Protein AF-A0A7C6IVK0-F1 (afdb_monomer)

pLDDT: mean 89.71, std 11.95, range [41.88, 98.19]

Solvent-accessible surface area (backbone atoms only — not comparable to full-atom values): 5985 Å² total; per-residue (Å²): 135,74,97,64,89,82,85,62,94,60,79,87,56,58,70,66,61,53,49,53,51,29,53,77,73,67,43,42,79,68,73,70,54,96,65,90,56,66,62,74,80,70,56,60,97,76,73,75,91,80,77,53,72,68,61,50,56,58,68,43,72,86,48,72,53,68,61,51,50,50,56,52,64,76,62,67,79,87,83,84,87,74,86,79,87,123

Radius of gyration: 18.71 Å; Cα contacts (8 Å, |Δi|>4): 8; chains: 1; bounding box: 35×31×55 Å

Sequence (86 aa):
ATSLPIIRPLITFDKEEIIDISNKIGTYNISTRPYEDCCTVFVPKHPKTRPSLDEVKLAEKNLDYEKLVENALNRIEIINIVNDGY

Foldseek 3Di:
DDPDDDDDPCPPPDPVRVLVVCVVVVNNVVVPDDDPDCCVVPPDPDDDPDDDPVVVVVVCPVPPVVVVVVVVVVPDDDDDDDCPDD

Secondary structure (DSSP, 8-state):
--SS----TTTT--HHHHHHHHHHTT-HHHHTS----HHHHH--SS--SS--HHHHHHHHTTS-HHHHHHHHHTT-----------

Mean predicted aligned error: 6.53 Å

Structure (mmCIF, N/CA/C/O backbone):
data_AF-A0A7C6IVK0-F1
#
_entry.id   AF-A0A7C6IVK0-F1
#
loop_
_atom_site.group_PDB
_atom_site.id
_atom_site.type_symbol
_atom_site.label_atom_id
_atom_site.label_alt_id
_atom_site.label_comp_id
_atom_site.label_asym_id
_atom_site.label_entity_id
_atom_site.label_seq_id
_atom_site.pdbx_PDB_ins_code
_atom_site.Cartn_x
_atom_site.Cartn_y
_atom_site.Cartn_z
_atom_site.occupancy
_atom_site.B_iso_or_equiv
_atom_site.auth_seq_id
_atom_site.auth_comp_id
_atom_site.auth_asym_id
_atom_site.auth_atom_id
_atom_site.pdbx_PDB_model_num
ATOM 1 N N . ALA A 1 1 ? -0.606 -8.951 -15.041 1.00 55.38 1 ALA A N 1
ATOM 2 C CA . ALA A 1 1 ? -1.425 -9.824 -14.176 1.00 55.38 1 ALA A CA 1
ATOM 3 C C . ALA A 1 1 ? -0.478 -10.556 -13.238 1.00 55.38 1 ALA A C 1
ATOM 5 O O . ALA A 1 1 ? 0.587 -10.946 -13.696 1.00 55.38 1 ALA A O 1
ATOM 6 N N . THR A 1 2 ? -0.810 -10.661 -11.952 1.00 82.19 2 THR A N 1
ATOM 7 C CA . THR A 1 2 ? -0.043 -11.474 -10.992 1.00 82.19 2 THR A CA 1
ATOM 8 C C . THR A 1 2 ? -0.620 -12.888 -10.957 1.00 82.19 2 THR A C 1
ATOM 10 O O . THR A 1 2 ? -1.799 -13.075 -11.259 1.00 82.19 2 THR A O 1
ATOM 13 N N . SER A 1 3 ? 0.212 -13.875 -10.634 1.00 92.31 3 SER A N 1
A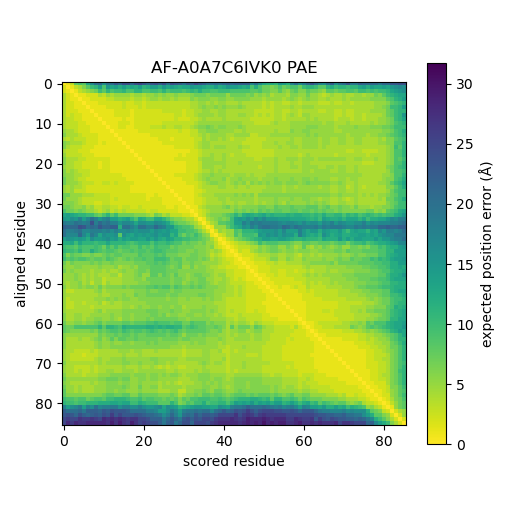TOM 14 C CA . SER A 1 3 ? -0.196 -15.272 -10.462 1.00 92.31 3 SER A CA 1
ATOM 15 C C . SER A 1 3 ? -1.011 -15.495 -9.185 1.00 92.31 3 SER A C 1
ATOM 17 O O . SER A 1 3 ? -1.794 -16.440 -9.124 1.00 92.31 3 SER A O 1
ATOM 19 N N . LEU A 1 4 ? -0.857 -14.623 -8.182 1.00 95.38 4 LEU A N 1
ATOM 20 C CA . LEU A 1 4 ? -1.584 -14.702 -6.917 1.00 95.38 4 LEU A CA 1
ATOM 21 C C . LEU A 1 4 ? -2.799 -13.761 -6.912 1.00 95.38 4 LEU A C 1
ATOM 23 O O . LEU A 1 4 ? -2.665 -12.592 -7.288 1.00 95.38 4 LEU A O 1
ATOM 27 N N . PRO A 1 5 ? -3.976 -14.215 -6.445 1.00 94.38 5 PRO A N 1
ATOM 28 C CA . PRO A 1 5 ? -5.120 -13.334 -6.239 1.00 94.38 5 PRO A CA 1
ATOM 29 C C . PRO A 1 5 ? -4.793 -12.201 -5.256 1.00 94.38 5 PRO A C 1
ATOM 31 O O . PRO A 1 5 ? -4.307 -12.446 -4.154 1.00 94.38 5 PRO A O 1
ATOM 34 N N . ILE A 1 6 ? -5.104 -10.957 -5.635 1.00 94.44 6 ILE A N 1
ATOM 35 C CA . ILE A 1 6 ? -4.973 -9.785 -4.756 1.00 94.44 6 ILE A CA 1
ATOM 36 C C . ILE A 1 6 ? -6.348 -9.425 -4.210 1.00 94.44 6 ILE A C 1
ATOM 38 O O . ILE A 1 6 ? -7.193 -8.892 -4.936 1.00 94.44 6 ILE A O 1
ATOM 42 N N . ILE A 1 7 ? -6.562 -9.700 -2.925 1.00 95.94 7 ILE A N 1
ATOM 43 C CA . ILE A 1 7 ? -7.789 -9.327 -2.223 1.00 95.94 7 ILE A CA 1
ATOM 44 C C . ILE A 1 7 ? -7.716 -7.840 -1.871 1.00 95.94 7 ILE A C 1
ATOM 46 O O . ILE A 1 7 ? -6.723 -7.375 -1.317 1.00 95.94 7 ILE A O 1
ATOM 50 N N . ARG A 1 8 ? -8.771 -7.085 -2.192 1.00 96.62 8 ARG A N 1
ATOM 51 C CA . ARG A 1 8 ? -8.894 -5.655 -1.865 1.00 96.62 8 ARG A CA 1
ATOM 52 C C . ARG A 1 8 ? -10.136 -5.437 -0.992 1.00 96.62 8 ARG A C 1
ATOM 54 O O . ARG A 1 8 ? -11.157 -5.014 -1.526 1.00 96.62 8 ARG A O 1
ATOM 61 N N . PRO A 1 9 ? -10.081 -5.737 0.322 1.00 96.94 9 PRO A N 1
ATOM 62 C CA . PRO A 1 9 ? -11.263 -5.709 1.192 1.00 96.94 9 PRO A CA 1
ATOM 63 C C . PRO A 1 9 ? -11.968 -4.350 1.236 1.00 96.94 9 PRO A C 1
ATOM 65 O O . PRO A 1 9 ? -13.174 -4.291 1.424 1.00 96.94 9 PRO A O 1
ATOM 68 N N . LEU A 1 10 ? -11.214 -3.269 1.024 1.00 97.75 10 LEU A N 1
ATOM 69 C CA . LEU A 1 10 ? -11.694 -1.891 1.120 1.00 97.75 10 LEU A CA 1
ATOM 70 C C . LEU A 1 10 ? -12.121 -1.293 -0.234 1.00 97.75 10 LEU A C 1
ATOM 72 O O . LEU A 1 10 ? -12.392 -0.104 -0.307 1.00 97.75 10 LEU A O 1
ATOM 76 N N . ILE A 1 11 ? -12.154 -2.075 -1.325 1.00 97.19 11 ILE A N 1
ATOM 77 C CA . ILE A 1 11 ? -12.331 -1.538 -2.693 1.00 97.19 11 ILE A CA 1
ATOM 78 C C . ILE A 1 11 ? -13.666 -0.813 -2.919 1.00 97.19 11 ILE A C 1
ATOM 80 O O . ILE A 1 11 ? -13.761 0.010 -3.824 1.00 97.19 11 ILE A O 1
ATOM 84 N N . THR A 1 12 ? -14.684 -1.126 -2.118 1.00 97.88 12 THR A N 1
ATOM 85 C CA . THR A 1 12 ? -16.026 -0.530 -2.197 1.00 97.88 12 THR A CA 1
ATOM 86 C C . THR A 1 12 ? -16.327 0.449 -1.066 1.00 97.88 12 THR A C 1
ATOM 88 O O . THR A 1 12 ? -17.453 0.926 -1.003 1.00 97.88 12 THR A O 1
ATOM 91 N N . PHE A 1 13 ? -15.375 0.695 -0.165 1.00 98.00 13 PHE A N 1
ATOM 92 C CA . PHE A 1 13 ? -15.576 1.536 1.010 1.00 98.00 13 PHE A CA 1
ATOM 93 C C . PHE A 1 13 ? -15.119 2.960 0.715 1.00 98.00 13 PHE A C 1
ATOM 95 O O . PHE A 1 13 ? -14.093 3.166 0.056 1.00 98.00 13 PHE A O 1
ATOM 102 N N . ASP A 1 14 ? -15.849 3.941 1.231 1.00 98.06 14 ASP A N 1
ATOM 103 C CA . ASP A 1 14 ? -15.351 5.304 1.313 1.00 98.06 14 ASP A CA 1
ATOM 104 C C . ASP A 1 14 ? -14.417 5.498 2.521 1.00 98.06 14 ASP A C 1
ATOM 106 O O . ASP A 1 14 ? -14.124 4.584 3.299 1.00 98.06 14 ASP A O 1
ATOM 110 N N . LYS A 1 15 ? -13.870 6.709 2.648 1.00 96.88 15 LYS A N 1
ATOM 111 C CA . LYS A 1 15 ? -12.892 7.014 3.692 1.00 96.88 15 LYS A CA 1
ATOM 112 C C . LYS A 1 15 ? -13.507 7.025 5.094 1.00 96.88 15 LYS A C 1
ATOM 114 O O . LYS A 1 15 ? -12.832 6.599 6.030 1.00 96.88 15 LYS A O 1
ATOM 119 N N . GLU A 1 16 ? -14.738 7.501 5.241 1.00 98.12 16 GLU A N 1
ATOM 120 C CA . GLU A 1 16 ? -15.398 7.597 6.544 1.00 98.12 16 GLU A CA 1
ATOM 121 C C . GLU A 1 16 ? -15.734 6.198 7.068 1.00 98.12 16 GLU A C 1
ATOM 123 O O . GLU A 1 16 ? -15.457 5.889 8.226 1.00 98.12 16 GLU A O 1
ATOM 128 N N . GLU A 1 17 ? -16.187 5.293 6.196 1.00 98.12 17 GLU A N 1
ATOM 129 C CA . GLU A 1 17 ? -16.446 3.900 6.573 1.00 98.12 17 GLU A CA 1
ATOM 130 C C . GLU A 1 17 ? -15.172 3.183 7.063 1.00 98.12 17 GLU A C 1
ATOM 132 O O . GLU A 1 17 ? -15.201 2.437 8.048 1.00 98.12 17 GLU A O 1
ATOM 137 N N . ILE A 1 18 ? -14.028 3.424 6.409 1.00 98.19 18 ILE A N 1
ATOM 138 C CA . ILE A 1 18 ? -12.729 2.868 6.827 1.00 98.19 18 ILE A CA 1
ATOM 139 C C . ILE A 1 18 ? -12.316 3.429 8.196 1.00 98.19 18 ILE A C 1
ATOM 141 O O . ILE A 1 18 ? -11.832 2.679 9.052 1.00 98.19 18 ILE A O 1
ATOM 145 N N . ILE A 1 19 ? -12.517 4.731 8.418 1.00 98.00 19 ILE A N 1
ATOM 146 C CA . ILE A 1 19 ? -12.215 5.390 9.694 1.00 98.00 19 ILE A CA 1
ATOM 147 C C . ILE A 1 19 ? -13.083 4.805 10.814 1.00 98.00 19 ILE A C 1
ATOM 149 O O . ILE A 1 19 ? -12.548 4.431 11.860 1.00 98.00 19 ILE A O 1
ATOM 153 N N . ASP A 1 20 ? -14.382 4.628 10.589 1.00 98.19 20 ASP A N 1
ATOM 154 C CA . ASP A 1 20 ? -15.298 4.022 11.558 1.00 98.19 20 ASP A CA 1
ATOM 155 C C . ASP A 1 20 ? 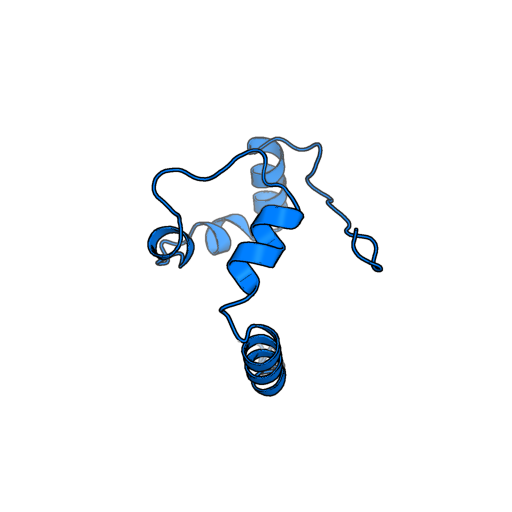-14.875 2.607 11.956 1.00 98.19 20 ASP A C 1
ATOM 157 O O . ASP A 1 20 ? -14.885 2.259 13.141 1.00 98.19 20 ASP A O 1
ATOM 161 N N . ILE A 1 21 ? -14.461 1.784 10.988 1.00 97.94 21 ILE A N 1
ATOM 162 C CA . ILE A 1 21 ? -13.922 0.446 11.265 1.00 97.94 21 ILE A CA 1
ATOM 163 C C . ILE A 1 21 ? -12.656 0.556 12.117 1.00 97.94 21 ILE A C 1
ATOM 165 O O . ILE A 1 21 ? -12.549 -0.137 13.128 1.00 97.94 21 ILE A O 1
ATOM 169 N N . SER A 1 22 ? -11.728 1.446 11.755 1.00 98.00 22 SER A N 1
ATOM 170 C CA . SER A 1 22 ? -10.468 1.629 12.486 1.00 98.00 22 SER A CA 1
ATOM 171 C C . SER A 1 22 ? -10.673 2.090 13.937 1.00 98.00 22 SER A C 1
ATOM 173 O O . SER A 1 22 ? -9.925 1.678 14.825 1.00 98.00 22 SER A O 1
ATOM 175 N N . ASN A 1 23 ? -11.716 2.883 14.206 1.00 97.94 23 ASN A N 1
ATOM 176 C CA . ASN A 1 23 ? -12.118 3.261 15.560 1.00 97.94 23 ASN A CA 1
ATOM 177 C C . ASN A 1 23 ? -12.699 2.065 16.324 1.00 97.94 23 ASN A C 1
ATOM 179 O O . ASN A 1 23 ? -12.302 1.816 17.461 1.00 97.94 23 ASN A O 1
ATOM 183 N N . LYS A 1 24 ? -13.582 1.279 15.689 1.00 98.06 24 LYS A N 1
ATOM 184 C CA . LYS A 1 24 ? -14.188 0.075 16.291 1.00 98.06 24 LYS A CA 1
ATOM 185 C C . LYS A 1 24 ? -13.149 -0.974 16.695 1.00 98.06 24 LYS A C 1
ATOM 187 O O . LYS A 1 24 ? -13.348 -1.650 17.698 1.00 98.06 24 LYS A O 1
ATOM 192 N N . ILE A 1 25 ? -12.055 -1.105 15.940 1.00 97.94 25 ILE A N 1
ATOM 193 C CA . ILE A 1 25 ? -10.964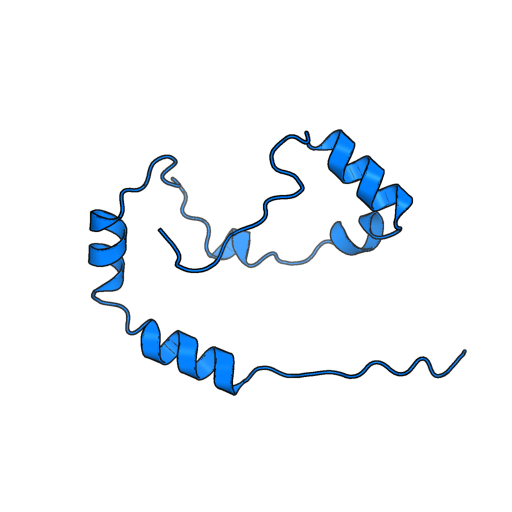 -2.051 16.240 1.00 97.94 25 ILE A CA 1
ATOM 194 C C . ILE A 1 25 ? -9.794 -1.420 17.014 1.00 97.94 25 ILE A C 1
ATOM 196 O O . ILE A 1 25 ? -8.799 -2.092 17.272 1.00 97.94 25 ILE A O 1
ATOM 200 N N . GLY A 1 26 ? -9.890 -0.137 17.382 1.00 96.81 26 GLY A N 1
ATOM 201 C CA . GLY A 1 26 ? -8.899 0.550 18.213 1.00 96.81 26 GLY A CA 1
ATOM 202 C C . GLY A 1 26 ? -7.573 0.904 17.524 1.00 96.81 26 GLY A C 1
ATOM 203 O O . GLY A 1 26 ? -6.594 1.180 18.215 1.00 96.81 26 GLY A O 1
ATOM 204 N N . THR A 1 27 ? -7.501 0.922 16.189 1.00 97.38 27 THR A N 1
ATOM 205 C CA . THR A 1 27 ? -6.254 1.209 15.448 1.00 97.38 27 THR A CA 1
ATOM 206 C C . THR A 1 27 ? -6.106 2.667 15.027 1.00 97.38 27 THR A C 1
ATOM 208 O O . THR A 1 27 ? -4.981 3.101 14.782 1.00 97.38 27 THR A O 1
ATOM 211 N N . TYR A 1 28 ? -7.200 3.437 14.980 1.00 9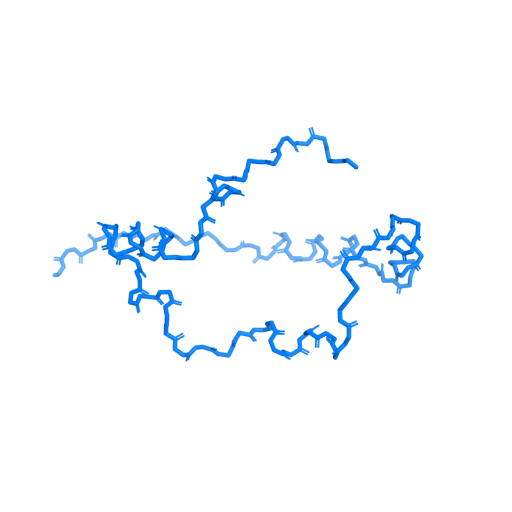6.88 28 TYR A N 1
ATOM 212 C CA . TYR A 1 28 ? -7.213 4.810 14.454 1.00 96.88 28 TYR A CA 1
ATOM 213 C C . TYR A 1 28 ? -6.079 5.683 15.018 1.00 96.8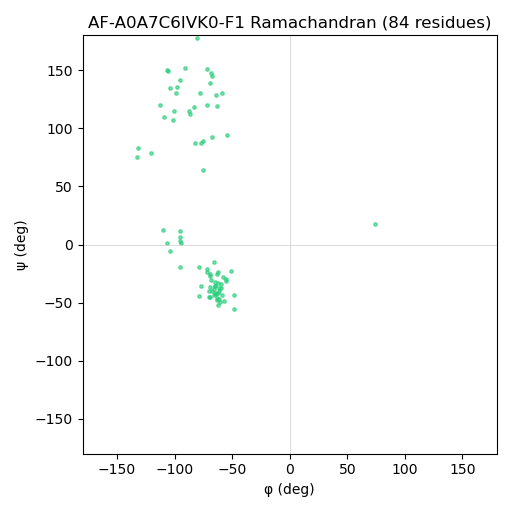8 28 TYR A C 1
ATOM 215 O O . TYR A 1 28 ? -5.225 6.155 14.272 1.00 96.88 28 TYR A O 1
ATOM 223 N N . ASN A 1 29 ? -5.991 5.796 16.349 1.00 95.31 29 ASN A N 1
ATOM 224 C CA . ASN A 1 29 ? -5.004 6.643 17.031 1.00 95.31 29 ASN A CA 1
ATOM 225 C C . ASN A 1 29 ? -3.543 6.228 16.791 1.00 95.31 29 ASN A C 1
ATOM 227 O O . ASN A 1 29 ? -2.637 7.043 16.954 1.00 95.31 29 ASN A O 1
ATOM 231 N N . ILE A 1 30 ? -3.288 4.954 16.472 1.00 93.88 30 ILE A N 1
ATOM 232 C CA . ILE A 1 30 ? -1.944 4.468 16.134 1.00 93.88 30 ILE A CA 1
ATOM 233 C C . ILE A 1 30 ? -1.621 4.847 14.687 1.00 93.88 30 ILE A C 1
ATOM 235 O O . ILE A 1 30 ? -0.532 5.348 14.417 1.00 93.88 30 ILE A O 1
ATOM 239 N N . SER A 1 31 ? -2.577 4.643 13.778 1.00 92.62 31 SER A N 1
ATOM 240 C CA . SER A 1 31 ? -2.421 4.892 12.344 1.00 92.62 31 SER A CA 1
ATOM 241 C C . SER A 1 31 ? -2.305 6.374 11.973 1.00 92.62 31 SER A C 1
ATOM 243 O O . SER A 1 31 ? -1.713 6.678 10.946 1.00 92.62 31 SER A O 1
ATOM 245 N N . THR A 1 32 ? -2.841 7.300 12.774 1.00 91.12 32 THR A N 1
ATOM 246 C CA . THR A 1 32 ? -2.830 8.750 12.478 1.00 91.12 32 THR A CA 1
ATOM 247 C C . THR A 1 32 ? -1.681 9.524 13.131 1.00 91.12 32 THR A C 1
ATOM 249 O O . THR A 1 32 ? -1.717 10.754 13.188 1.00 91.12 32 THR A O 1
ATOM 252 N N . ARG A 1 33 ? -0.683 8.840 13.697 1.00 90.12 33 ARG A N 1
ATOM 253 C CA . ARG A 1 33 ? 0.463 9.504 14.335 1.00 90.12 33 ARG A CA 1
ATOM 254 C C . ARG A 1 33 ? 1.323 10.234 13.290 1.00 90.12 33 ARG A C 1
ATOM 256 O O . ARG A 1 33 ? 1.474 9.729 12.180 1.00 90.12 33 ARG A O 1
ATOM 263 N N . PRO A 1 34 ? 1.911 11.394 13.634 1.00 80.25 34 PRO A N 1
ATOM 264 C CA . PRO A 1 34 ? 2.725 12.174 12.709 1.00 80.25 34 PRO A CA 1
ATOM 265 C C . PRO A 1 34 ? 4.095 11.509 12.529 1.00 80.25 34 PRO A C 1
ATOM 267 O O . PRO A 1 34 ? 5.036 11.792 13.268 1.00 80.25 34 PRO A O 1
ATOM 270 N N . TYR A 1 35 ? 4.192 10.605 11.561 1.00 75.94 35 TYR A N 1
ATOM 271 C CA . TYR A 1 35 ? 5.456 10.039 11.105 1.00 75.94 35 TYR A CA 1
ATOM 272 C C . TYR A 1 35 ? 5.821 10.628 9.742 1.00 75.94 35 TYR A C 1
ATOM 274 O O . TYR A 1 35 ? 4.944 10.990 8.956 1.00 75.94 35 TYR A O 1
ATOM 282 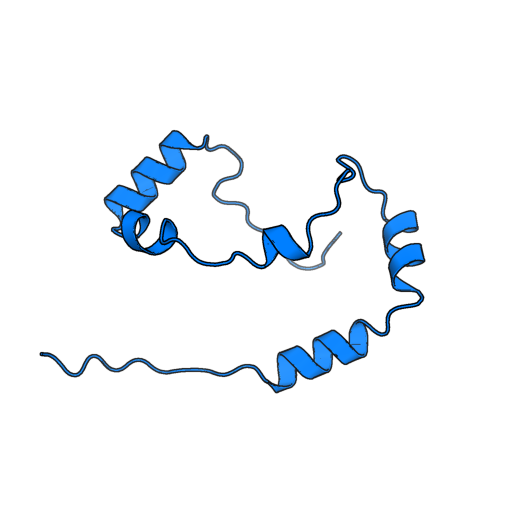N N . GLU A 1 36 ? 7.121 10.747 9.463 1.00 59.41 36 GLU A N 1
ATOM 283 C CA . GLU A 1 36 ? 7.584 11.057 8.113 1.00 59.41 36 GLU A CA 1
ATOM 284 C C . GLU A 1 36 ? 7.281 9.860 7.212 1.00 59.41 36 GLU A C 1
ATOM 286 O O . GLU A 1 36 ? 8.055 8.908 7.109 1.00 59.41 36 GLU A O 1
ATOM 291 N N . ASP A 1 37 ? 6.114 9.896 6.575 1.00 62.66 37 ASP A N 1
ATOM 292 C CA . ASP A 1 37 ? 5.762 8.917 5.565 1.00 62.66 37 ASP A CA 1
ATOM 293 C C . ASP A 1 37 ? 6.749 9.057 4.406 1.00 62.66 37 ASP A C 1
ATOM 295 O O . ASP A 1 37 ? 6.807 10.090 3.724 1.00 62.66 37 ASP A O 1
ATOM 299 N N . CYS A 1 38 ? 7.492 7.980 4.138 1.00 62.09 38 CYS A N 1
ATOM 300 C CA . CYS A 1 38 ? 8.384 7.855 2.983 1.00 62.09 38 CYS A CA 1
ATOM 301 C C . CYS A 1 38 ? 7.678 8.213 1.660 1.00 62.09 38 CYS A C 1
ATOM 303 O O . CYS A 1 38 ? 8.319 8.647 0.703 1.00 62.09 38 CYS A O 1
ATOM 305 N N . CYS A 1 39 ? 6.345 8.115 1.634 1.00 63.31 39 CYS A N 1
ATOM 306 C CA . CYS A 1 39 ? 5.472 8.596 0.573 1.00 63.31 39 CYS A CA 1
ATOM 307 C C . CYS A 1 39 ? 5.788 10.040 0.153 1.00 63.31 39 CYS A C 1
ATOM 309 O O . CYS A 1 39 ? 5.864 10.311 -1.037 1.00 63.31 39 CYS A O 1
ATOM 311 N N . THR A 1 40 ? 6.035 10.972 1.075 1.00 65.31 40 THR A N 1
ATOM 312 C CA . THR A 1 40 ? 6.324 12.372 0.697 1.00 65.31 40 THR A CA 1
ATOM 313 C C . THR A 1 40 ? 7.662 12.539 -0.025 1.00 65.31 40 THR A C 1
ATOM 315 O O . THR A 1 40 ? 7.783 13.393 -0.902 1.00 65.31 40 THR A O 1
ATOM 318 N N . VAL A 1 41 ? 8.644 11.691 0.288 1.00 77.00 41 VAL A N 1
ATOM 319 C CA . VAL A 1 41 ? 9.990 11.730 -0.303 1.00 77.00 41 VAL A CA 1
ATOM 320 C C . VAL A 1 41 ? 10.000 11.138 -1.714 1.00 77.00 41 VAL A C 1
ATOM 322 O O . VAL A 1 41 ? 10.714 11.630 -2.587 1.00 77.00 41 VAL A O 1
ATOM 325 N N . PHE A 1 42 ? 9.196 10.099 -1.958 1.00 81.75 42 PHE A N 1
ATOM 326 C CA . PHE A 1 42 ? 9.205 9.353 -3.222 1.00 81.75 42 PHE A CA 1
ATOM 327 C C . PHE A 1 42 ? 8.033 9.671 -4.160 1.00 81.75 42 PHE A C 1
ATOM 329 O O . PHE A 1 42 ? 8.014 9.182 -5.292 1.00 81.75 42 PHE A O 1
ATOM 336 N N . VAL A 1 43 ? 7.059 10.486 -3.738 1.00 83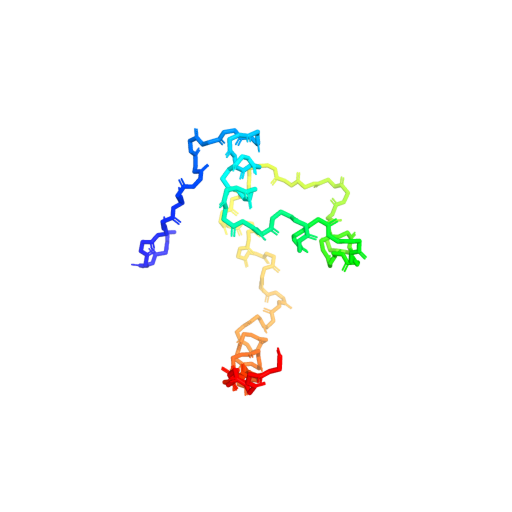.12 43 VAL A N 1
ATOM 337 C CA . VAL A 1 43 ? 5.940 10.880 -4.603 1.00 83.12 43 VAL A CA 1
ATOM 338 C C . VAL A 1 43 ? 6.422 11.862 -5.679 1.00 83.12 43 VAL A C 1
ATOM 340 O O . VAL A 1 43 ? 6.900 12.956 -5.367 1.00 83.12 43 VAL A O 1
ATOM 343 N N . PRO A 1 44 ? 6.276 11.524 -6.973 1.00 86.31 44 PRO A N 1
ATOM 344 C CA . PRO A 1 44 ? 6.579 12.461 -8.044 1.00 86.31 44 PRO A CA 1
ATOM 345 C C . PRO A 1 44 ? 5.554 13.603 -8.052 1.00 86.31 44 PRO A C 1
ATOM 347 O O . PRO A 1 44 ? 4.372 13.388 -7.791 1.00 86.31 44 PRO A O 1
ATOM 350 N N . LYS A 1 45 ? 5.973 14.813 -8.450 1.00 87.44 45 LYS A N 1
ATOM 351 C CA . LYS A 1 45 ? 5.084 15.995 -8.542 1.00 87.44 45 LYS A CA 1
ATOM 352 C C . LYS A 1 45 ? 3.843 15.773 -9.420 1.00 87.44 45 LYS A C 1
ATOM 354 O O . LYS A 1 45 ? 2.809 16.389 -9.187 1.00 87.44 45 LYS A O 1
ATOM 359 N N . HIS A 1 46 ? 3.953 14.913 -10.432 1.00 91.56 46 HIS A N 1
ATOM 360 C CA . HIS A 1 46 ? 2.884 14.612 -11.383 1.00 91.56 46 HIS A CA 1
ATOM 361 C C . HIS A 1 46 ? 2.729 13.089 -11.540 1.00 91.56 46 HIS A C 1
ATOM 363 O O . HIS A 1 46 ? 3.307 12.508 -12.463 1.00 91.56 46 HIS A O 1
ATOM 369 N N . PRO A 1 47 ? 1.998 12.412 -10.633 1.00 90.69 47 PRO A N 1
ATOM 370 C CA . PRO A 1 47 ? 1.797 10.970 -10.711 1.00 90.69 47 PRO A CA 1
ATOM 371 C C . PRO A 1 47 ? 0.910 10.601 -11.907 1.00 90.69 47 PRO A C 1
ATOM 373 O O . PRO A 1 47 ? -0.095 11.254 -12.197 1.00 90.69 47 PRO A O 1
ATOM 376 N N . LYS A 1 48 ? 1.266 9.518 -12.602 1.00 92.06 48 LYS A N 1
ATOM 377 C CA . LYS A 1 48 ? 0.506 9.020 -13.752 1.00 92.06 48 LYS A CA 1
ATOM 378 C C . LYS A 1 48 ? -0.667 8.160 -13.278 1.00 92.06 48 LYS A C 1
ATOM 380 O O . LYS A 1 48 ? -0.464 7.104 -12.694 1.00 92.06 48 LYS A O 1
ATOM 385 N N . THR A 1 49 ? -1.895 8.576 -13.584 1.00 93.56 49 THR A N 1
ATOM 386 C CA . THR A 1 49 ? -3.126 7.875 -13.165 1.00 93.56 49 THR A CA 1
ATOM 387 C C . THR A 1 49 ? -3.462 6.645 -14.012 1.00 93.56 49 THR A C 1
ATOM 389 O O . THR A 1 49 ? -4.204 5.774 -13.568 1.00 93.56 49 THR A O 1
ATOM 392 N N . ARG A 1 50 ? -2.908 6.544 -15.227 1.00 94.06 50 ARG A N 1
ATOM 393 C CA . ARG A 1 50 ? -3.111 5.407 -16.139 1.00 94.06 50 ARG A CA 1
ATOM 394 C C . ARG A 1 50 ? -1.775 4.914 -16.715 1.00 94.06 50 ARG A C 1
ATOM 396 O O . ARG A 1 50 ? -1.455 5.246 -17.859 1.00 94.06 50 ARG A O 1
ATOM 403 N N . PRO A 1 51 ? -0.957 4.199 -15.925 1.00 92.69 51 PRO A N 1
ATOM 404 C CA . PRO A 1 51 ? 0.309 3.641 -16.396 1.00 92.69 51 PRO A CA 1
ATOM 405 C C . PRO A 1 51 ? 0.077 2.465 -17.356 1.00 92.69 51 PRO A C 1
ATOM 407 O O . PRO A 1 51 ? -0.924 1.755 -17.248 1.00 92.69 51 PRO A O 1
ATOM 410 N N . SER A 1 52 ? 1.011 2.242 -18.282 1.00 94.94 52 SER A N 1
ATOM 411 C CA . SER A 1 52 ? 1.042 1.041 -19.124 1.00 94.94 52 SER A CA 1
ATOM 412 C C . SER A 1 52 ? 2.166 0.101 -18.686 1.00 94.94 52 SER A C 1
ATOM 414 O O . SER A 1 52 ? 3.196 0.548 -18.184 1.00 94.94 52 SER A O 1
ATOM 416 N N . LEU A 1 53 ? 1.983 -1.210 -18.873 1.00 92.38 53 LEU A N 1
ATOM 417 C CA . LEU A 1 53 ? 2.994 -2.197 -18.477 1.00 92.38 53 LEU A CA 1
ATOM 418 C C . LEU A 1 53 ? 4.297 -2.063 -19.274 1.00 92.38 53 LEU A C 1
ATOM 420 O O . LEU A 1 53 ? 5.364 -2.324 -18.725 1.00 92.38 53 LEU A O 1
ATOM 424 N N . ASP A 1 54 ? 4.223 -1.649 -20.538 1.00 95.19 54 ASP A N 1
ATOM 425 C CA . ASP A 1 54 ? 5.408 -1.493 -21.387 1.00 95.19 54 ASP A CA 1
ATOM 426 C C . ASP A 1 54 ? 6.300 -0.345 -20.901 1.00 95.19 54 ASP A C 1
ATOM 428 O O . ASP A 1 54 ? 7.519 -0.491 -20.835 1.00 95.19 54 ASP A O 1
ATOM 432 N N . GLU A 1 55 ? 5.699 0.772 -20.478 1.00 93.12 55 GLU A N 1
ATOM 433 C CA . GLU A 1 55 ? 6.434 1.896 -19.885 1.00 93.12 55 GLU A CA 1
ATOM 434 C C . GLU A 1 55 ? 7.071 1.525 -18.543 1.00 93.12 55 GLU A C 1
ATOM 436 O O . GLU A 1 55 ? 8.195 1.940 -18.273 1.00 93.12 55 GLU A O 1
ATOM 441 N N . VAL A 1 56 ? 6.377 0.731 -17.717 1.00 91.94 56 VAL A N 1
ATOM 442 C CA . VAL A 1 56 ? 6.912 0.247 -16.434 1.00 91.94 56 VAL A CA 1
ATOM 443 C C . VAL A 1 56 ? 8.148 -0.621 -16.670 1.00 91.94 56 VAL A C 1
ATOM 445 O O . VAL A 1 56 ? 9.214 -0.308 -16.150 1.00 91.94 56 VAL A O 1
ATOM 448 N N . LYS A 1 57 ? 8.049 -1.631 -17.545 1.00 92.38 57 LYS A N 1
ATOM 449 C CA . LYS A 1 57 ? 9.183 -2.508 -17.888 1.00 92.38 57 LYS A CA 1
ATOM 450 C C . LYS A 1 57 ? 10.364 -1.738 -18.480 1.00 92.38 57 LYS A C 1
ATOM 452 O O . LYS A 1 57 ? 11.518 -2.070 -18.223 1.00 92.38 57 LYS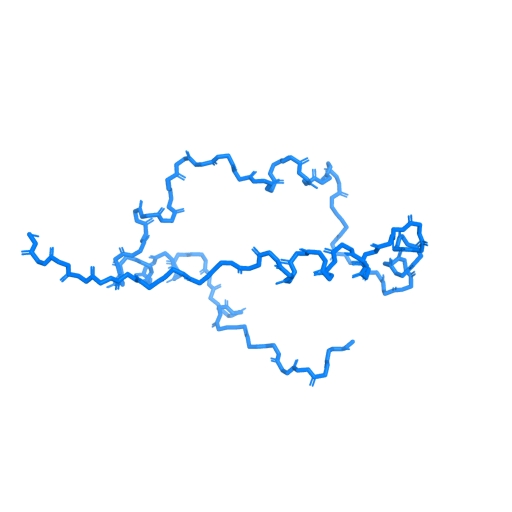 A O 1
ATOM 457 N N . LEU A 1 58 ? 10.088 -0.715 -19.292 1.00 94.00 58 LEU A N 1
ATOM 458 C CA . LEU A 1 58 ? 11.129 0.144 -19.851 1.00 94.00 58 LEU A CA 1
ATOM 459 C C . LEU A 1 58 ? 11.841 0.951 -18.758 1.00 94.00 58 LEU A C 1
ATOM 461 O O . LEU A 1 58 ? 13.067 1.047 -18.786 1.00 94.00 58 LEU A O 1
ATOM 465 N N . ALA A 1 59 ? 11.090 1.510 -17.805 1.00 90.81 59 ALA A N 1
ATOM 466 C CA . ALA A 1 59 ? 11.648 2.248 -16.676 1.00 90.81 59 ALA A CA 1
ATOM 467 C C . ALA A 1 59 ? 12.488 1.344 -15.755 1.00 90.81 59 ALA A C 1
ATOM 469 O O . ALA A 1 59 ? 13.533 1.768 -15.263 1.00 90.81 59 ALA A O 1
ATOM 470 N N . GLU A 1 60 ? 12.073 0.088 -15.579 1.00 93.06 60 GLU A N 1
ATOM 471 C CA . GLU A 1 60 ? 12.767 -0.912 -14.759 1.00 93.06 60 GLU A CA 1
ATOM 472 C C . GLU A 1 60 ? 14.073 -1.422 -15.388 1.00 93.06 60 GLU A C 1
ATOM 474 O O . GLU A 1 60 ? 14.945 -1.881 -14.663 1.00 93.06 60 GLU A O 1
ATOM 479 N N . LYS A 1 61 ? 14.278 -1.295 -16.709 1.00 93.50 61 LYS A N 1
ATOM 480 C CA . LYS A 1 61 ? 15.449 -1.859 -17.418 1.00 93.50 61 LYS A CA 1
ATOM 481 C C . LYS A 1 61 ? 16.809 -1.417 -16.857 1.00 93.50 61 LYS A C 1
ATOM 483 O O . LYS A 1 61 ? 17.782 -2.160 -16.953 1.00 93.50 61 LYS A O 1
ATOM 488 N N . ASN A 1 62 ? 16.886 -0.202 -16.319 1.00 90.81 62 ASN A N 1
ATOM 489 C CA . ASN A 1 62 ? 18.122 0.359 -15.764 1.00 90.81 62 ASN A CA 1
ATOM 490 C C . ASN A 1 62 ? 18.250 0.142 -14.247 1.00 90.81 62 ASN A C 1
ATOM 492 O O . ASN A 1 62 ? 19.212 0.617 -13.645 1.00 90.81 62 ASN A O 1
ATOM 496 N N . LEU A 1 63 ? 17.279 -0.533 -13.628 1.00 93.19 63 LEU A N 1
ATOM 497 C CA . LEU A 1 63 ? 17.237 -0.816 -12.204 1.00 93.19 63 LEU A CA 1
ATOM 498 C C . LEU A 1 63 ? 17.390 -2.321 -11.990 1.00 93.19 63 LEU A C 1
ATOM 500 O O . LEU A 1 63 ? 16.550 -3.105 -12.419 1.00 93.19 63 LEU A O 1
ATOM 504 N N . ASP A 1 64 ? 18.429 -2.722 -11.263 1.00 94.56 64 ASP A N 1
ATOM 505 C CA . ASP A 1 64 ? 18.597 -4.105 -10.803 1.00 94.56 64 ASP A CA 1
ATOM 506 C C . ASP A 1 64 ? 17.639 -4.391 -9.631 1.00 94.56 64 ASP A C 1
ATOM 508 O O . ASP A 1 64 ? 18.037 -4.550 -8.474 1.00 94.56 64 ASP A O 1
ATOM 512 N N . TYR A 1 65 ? 16.333 -4.341 -9.913 1.00 93.12 65 TYR A N 1
ATOM 513 C CA . TYR A 1 65 ? 15.297 -4.481 -8.894 1.00 93.12 65 TYR A CA 1
ATOM 514 C C . TYR A 1 65 ? 15.248 -5.906 -8.339 1.00 93.12 65 TYR A C 1
ATOM 516 O O . TYR A 1 65 ? 14.884 -6.083 -7.182 1.00 93.12 65 TYR A O 1
ATOM 524 N N . GLU A 1 66 ? 15.656 -6.910 -9.119 1.00 93.62 66 GLU A N 1
ATOM 525 C CA . GLU A 1 66 ? 15.734 -8.306 -8.682 1.00 93.62 66 GLU A CA 1
ATOM 526 C C . GLU A 1 66 ? 16.711 -8.447 -7.511 1.00 93.62 66 GLU A C 1
ATOM 528 O O . GLU A 1 66 ? 16.335 -8.954 -6.451 1.00 93.62 66 GLU A O 1
ATOM 533 N N . LYS A 1 67 ? 17.920 -7.884 -7.638 1.00 96.50 67 LYS A N 1
ATOM 534 C CA . LYS A 1 67 ? 18.902 -7.860 -6.549 1.00 96.50 67 LYS A CA 1
ATOM 535 C C . LYS A 1 67 ? 18.442 -7.021 -5.359 1.00 96.50 67 LYS A C 1
ATOM 537 O O . LYS A 1 67 ? 18.737 -7.357 -4.212 1.00 96.50 67 LYS A O 1
ATOM 542 N N . LEU A 1 68 ? 17.738 -5.910 -5.591 1.00 95.81 68 LEU A N 1
ATOM 543 C CA . LEU A 1 68 ? 17.173 -5.102 -4.502 1.00 95.81 68 LEU A CA 1
ATOM 544 C C . LEU A 1 68 ? 16.112 -5.880 -3.714 1.00 95.81 68 LEU A C 1
ATOM 546 O O . LEU A 1 68 ? 16.129 -5.847 -2.484 1.00 95.81 68 LEU A O 1
ATOM 550 N N . VAL A 1 69 ? 15.235 -6.608 -4.409 1.00 96.38 69 VAL A N 1
ATOM 551 C CA . VAL A 1 69 ? 14.221 -7.475 -3.798 1.00 96.38 69 VAL A CA 1
ATOM 552 C C . VAL A 1 69 ? 14.890 -8.595 -3.008 1.00 96.38 69 VAL A C 1
ATOM 554 O O . VAL A 1 69 ? 14.550 -8.787 -1.844 1.00 96.38 69 VAL A O 1
ATOM 557 N N . GLU A 1 70 ? 15.881 -9.282 -3.580 1.00 97.75 70 GLU A N 1
ATOM 558 C CA . GLU A 1 70 ? 16.636 -10.330 -2.881 1.00 97.75 70 GLU A CA 1
ATOM 559 C C . GLU A 1 70 ? 17.281 -9.797 -1.591 1.00 97.75 70 GLU A C 1
ATOM 561 O O . GLU A 1 70 ? 17.113 -10.372 -0.513 1.00 97.75 70 GLU A O 1
ATOM 566 N N . ASN A 1 71 ? 17.960 -8.650 -1.670 1.00 97.44 71 ASN A N 1
ATOM 567 C CA . ASN A 1 71 ? 18.578 -8.015 -0.507 1.00 97.44 71 ASN A CA 1
ATOM 568 C C . ASN A 1 71 ? 17.561 -7.629 0.574 1.00 97.44 71 ASN A C 1
ATOM 570 O O . ASN A 1 71 ? 17.882 -7.726 1.759 1.00 97.44 71 ASN A O 1
ATOM 574 N N . ALA A 1 72 ? 16.367 -7.175 0.186 1.00 96.81 72 ALA A N 1
ATOM 575 C CA . ALA A 1 72 ? 15.302 -6.830 1.123 1.00 96.81 72 ALA A CA 1
ATOM 576 C C . ALA A 1 72 ? 14.738 -8.079 1.814 1.00 96.81 72 ALA A C 1
ATOM 578 O O . ALA A 1 72 ? 14.599 -8.089 3.035 1.00 96.81 72 ALA A O 1
ATOM 579 N N . LEU A 1 73 ? 14.480 -9.148 1.053 1.00 97.31 73 LEU A N 1
ATOM 580 C CA . LEU A 1 73 ? 13.979 -10.419 1.582 1.00 97.31 73 LEU A CA 1
ATOM 581 C C . LEU A 1 73 ? 14.969 -11.059 2.565 1.00 97.31 73 LEU A C 1
ATOM 583 O O . LEU A 1 73 ? 14.564 -11.517 3.631 1.00 97.31 73 LEU A O 1
ATOM 587 N N . ASN A 1 74 ? 16.269 -11.022 2.255 1.00 97.69 74 ASN A N 1
ATOM 588 C CA . ASN A 1 74 ? 17.327 -11.568 3.114 1.00 97.69 74 ASN A CA 1
ATOM 589 C C . ASN A 1 74 ? 17.496 -10.823 4.451 1.00 97.69 74 ASN A C 1
ATOM 591 O O . ASN A 1 74 ? 18.167 -11.328 5.348 1.00 97.69 74 ASN A O 1
ATOM 595 N N . ARG A 1 75 ? 16.924 -9.620 4.588 1.00 97.19 75 ARG A N 1
ATOM 596 C CA . ARG A 1 75 ? 17.007 -8.777 5.794 1.00 97.19 75 ARG A CA 1
ATOM 597 C C . ARG A 1 75 ? 15.680 -8.677 6.548 1.00 97.19 75 ARG A C 1
ATOM 599 O O . ARG A 1 75 ? 15.545 -7.811 7.405 1.00 97.19 75 ARG A O 1
ATOM 606 N N . ILE A 1 76 ? 14.695 -9.517 6.227 1.00 97.25 76 ILE A N 1
ATOM 607 C CA . ILE A 1 76 ? 13.434 -9.559 6.974 1.00 97.25 76 ILE A CA 1
ATOM 608 C C . ILE A 1 76 ? 13.713 -10.001 8.413 1.00 97.25 76 ILE A C 1
ATOM 610 O O . ILE A 1 76 ? 14.323 -11.041 8.650 1.00 97.25 76 ILE A O 1
ATOM 614 N N . GLU A 1 77 ? 13.211 -9.227 9.370 1.00 96.19 77 GLU A N 1
ATOM 615 C CA . GLU A 1 77 ? 13.254 -9.557 10.792 1.00 96.19 77 GLU A CA 1
ATOM 616 C C . GLU A 1 77 ? 11.875 -10.038 11.257 1.00 96.19 77 GLU A C 1
ATOM 618 O O . GLU A 1 77 ? 10.850 -9.431 10.945 1.00 96.19 77 GLU A O 1
ATOM 623 N N . ILE A 1 78 ? 11.845 -11.136 12.018 1.00 94.81 78 ILE A N 1
ATOM 624 C CA . ILE A 1 78 ? 10.629 -11.653 12.656 1.00 94.81 78 ILE A CA 1
ATOM 625 C C . ILE A 1 78 ? 10.763 -11.420 14.157 1.00 94.81 78 ILE A C 1
ATOM 627 O O . ILE A 1 78 ? 11.571 -12.063 14.827 1.00 94.81 78 ILE A O 1
ATOM 631 N N . ILE A 1 79 ? 9.958 -10.497 14.676 1.00 94.44 79 ILE A N 1
ATOM 632 C CA . ILE A 1 79 ? 9.930 -10.148 16.096 1.00 94.44 79 ILE A CA 1
ATOM 633 C C . ILE A 1 79 ? 8.727 -10.843 16.736 1.00 94.44 79 ILE A C 1
ATOM 635 O O . ILE A 1 79 ? 7.579 -10.537 16.415 1.00 94.44 79 ILE A O 1
ATOM 639 N N . ASN A 1 80 ? 8.987 -11.771 17.657 1.00 91.81 80 ASN A N 1
ATOM 640 C CA . ASN A 1 80 ? 7.943 -12.388 18.472 1.00 91.81 80 ASN A CA 1
ATOM 641 C C . ASN A 1 80 ? 7.695 -11.515 19.701 1.00 91.81 80 ASN A C 1
ATOM 643 O O . ASN A 1 80 ? 8.555 -11.406 20.572 1.00 91.81 80 ASN A O 1
ATOM 647 N N . ILE A 1 81 ? 6.520 -10.895 19.766 1.00 88.12 81 ILE A N 1
ATOM 648 C CA . ILE A 1 81 ? 6.117 -10.086 20.915 1.00 88.12 81 ILE A CA 1
ATOM 649 C C . ILE A 1 81 ? 5.461 -11.018 21.937 1.00 88.12 81 ILE A C 1
ATOM 651 O O . ILE A 1 81 ? 4.408 -11.594 21.665 1.00 88.12 81 ILE A O 1
ATOM 655 N N . VAL A 1 82 ? 6.089 -11.175 23.103 1.00 85.25 82 VAL A 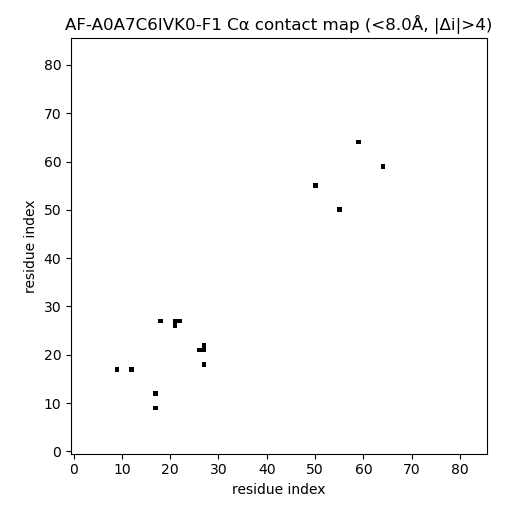N 1
ATOM 656 C CA . VAL A 1 82 ? 5.526 -11.900 24.252 1.00 85.25 82 VAL A CA 1
ATOM 657 C C . VAL A 1 82 ? 4.939 -10.870 25.212 1.00 85.25 82 VAL A C 1
ATOM 659 O O . VAL A 1 82 ? 5.578 -9.863 25.507 1.00 85.25 82 VAL A O 1
ATOM 662 N N . ASN A 1 83 ? 3.697 -11.078 25.647 1.00 73.94 83 ASN A N 1
ATOM 663 C CA . ASN A 1 83 ? 3.020 -10.153 26.549 1.00 73.94 83 ASN A CA 1
ATOM 664 C C . ASN A 1 83 ? 3.454 -10.442 27.996 1.00 73.94 83 ASN A C 1
ATOM 666 O O . ASN A 1 83 ? 2.821 -11.243 28.685 1.00 73.94 83 ASN A O 1
ATOM 670 N N . ASP A 1 84 ? 4.550 -9.827 28.438 1.00 60.16 84 ASP A N 1
ATOM 671 C CA . ASP A 1 84 ? 5.000 -9.887 29.832 1.00 60.16 84 ASP A CA 1
ATOM 672 C C . ASP A 1 84 ? 4.124 -8.933 30.660 1.00 60.16 84 ASP A C 1
ATOM 674 O O . ASP A 1 84 ? 4.408 -7.744 30.770 1.00 60.16 84 ASP A O 1
ATOM 678 N N . GLY A 1 85 ? 2.992 -9.455 31.146 1.00 58.91 85 GLY A N 1
ATOM 679 C CA . GLY A 1 85 ? 1.870 -8.702 31.714 1.00 58.91 85 GLY A CA 1
ATOM 680 C C . GLY A 1 85 ? 2.205 -7.731 32.852 1.00 58.91 85 GLY A C 1
ATOM 681 O O . GLY A 1 85 ? 2.150 -8.112 34.022 1.00 58.91 85 GLY A O 1
ATOM 682 N N . TYR A 1 86 ? 2.428 -6.468 32.492 1.00 41.88 86 TYR A N 1
ATOM 683 C CA . TYR A 1 86 ? 2.340 -5.305 33.378 1.00 41.88 86 TYR A CA 1
ATOM 684 C C . TYR A 1 86 ? 1.059 -4.517 33.114 1.00 41.88 86 TYR A C 1
ATOM 686 O O . TYR A 1 86 ? 0.722 -4.315 31.924 1.00 41.88 86 TYR A O 1
#